Protein AF-A0A1Y6K9L4-F1 (afdb_monomer_lite)

Sequence (83 aa):
MKFVLAPRLERTTLTQVAKDFGEDEGWLIDVANEMEIQDGVVWVYGVGEDGVQAFTNAGVENLIEQVRMHKENSGLLKRRQSR

Radius of gyration: 13.6 Å; chains: 1; bounding box: 33×22×43 Å

Secondary structure (DSSP, 8-state):
------S-TTS--HHHHHHHHT--HHHHHHHHTT--GGGTEEEEE-TTS-EEEEE-HHHHHHHHHHHHHHHHSTTS-------

pLDDT: mean 73.13, std 19.02, range [22.97, 93.44]

Foldseek 3Di:
DDPPPDPDVPDDALVNVCVVVVHDSVVLVLLLVPDDVVQFWDWDDDPPGDTGIDGDPSNVVSSVVSVVVCVVVVPPPPPPPDD

Structure (mmCIF, N/CA/C/O backbone):
data_AF-A0A1Y6K9L4-F1
#
_entry.id   AF-A0A1Y6K9L4-F1
#
loop_
_atom_site.group_PDB
_atom_site.id
_atom_site.type_symbol
_atom_site.label_atom_id
_atom_site.label_alt_id
_atom_site.label_comp_id
_atom_site.label_asym_id
_atom_site.label_entity_id
_atom_site.label_seq_id
_atom_site.pdbx_PDB_ins_code
_atom_site.Cartn_x
_atom_site.Cartn_y
_atom_site.Cartn_z
_atom_site.occupancy
_atom_site.B_iso_or_equiv
_atom_site.auth_seq_id
_atom_site.auth_comp_id
_atom_site.auth_asym_id
_atom_site.auth_atom_id
_atom_site.pdbx_PDB_model_num
ATOM 1 N N . MET A 1 1 ? 5.728 -1.171 24.549 1.00 33.81 1 MET A N 1
ATOM 2 C CA . MET A 1 1 ? 5.355 -2.399 23.812 1.00 33.81 1 MET A CA 1
ATOM 3 C C . MET A 1 1 ? 6.537 -2.823 22.957 1.00 33.81 1 MET A C 1
ATOM 5 O O . MET A 1 1 ? 7.049 -1.994 22.221 1.00 33.81 1 MET A O 1
ATOM 9 N N . LYS A 1 2 ? 7.038 -4.056 23.116 1.00 22.97 2 LYS A N 1
ATOM 10 C CA . LYS A 1 2 ? 8.080 -4.613 22.242 1.00 22.97 2 LYS A CA 1
ATOM 11 C C . LYS A 1 2 ? 7.387 -5.202 21.016 1.00 22.97 2 LYS A C 1
ATOM 13 O O . LYS A 1 2 ? 6.793 -6.269 21.123 1.00 22.97 2 LYS A O 1
ATOM 18 N N . PHE A 1 3 ? 7.454 -4.515 19.882 1.00 28.22 3 PHE A N 1
ATOM 19 C CA . PHE A 1 3 ? 7.157 -5.133 18.595 1.00 28.22 3 PHE A CA 1
ATOM 20 C C . PHE A 1 3 ? 8.394 -5.933 18.194 1.00 28.22 3 PHE A C 1
ATOM 22 O O . PHE A 1 3 ? 9.380 -5.387 17.709 1.00 28.22 3 PHE A O 1
ATOM 29 N N . VAL A 1 4 ? 8.382 -7.231 18.493 1.00 27.44 4 VAL A N 1
ATOM 30 C CA . VAL A 1 4 ? 9.290 -8.167 17.832 1.00 27.44 4 VAL A CA 1
ATOM 31 C C . VAL A 1 4 ? 8.690 -8.387 16.451 1.00 27.44 4 VAL A C 1
ATOM 33 O O . VAL A 1 4 ? 7.821 -9.237 16.281 1.00 27.44 4 VAL A O 1
ATOM 36 N N . LEU A 1 5 ? 9.093 -7.564 15.482 1.00 37.28 5 LEU A N 1
ATOM 37 C CA . LEU A 1 5 ? 8.851 -7.873 14.079 1.00 37.28 5 LEU A CA 1
ATOM 38 C C . LEU A 1 5 ? 9.594 -9.183 13.802 1.00 37.28 5 LEU A C 1
ATOM 40 O O . LEU A 1 5 ? 10.817 -9.259 13.937 1.00 37.28 5 LEU A O 1
ATOM 44 N N . ALA A 1 6 ? 8.833 -10.245 13.541 1.00 32.38 6 ALA A N 1
ATOM 45 C CA . ALA A 1 6 ? 9.381 -11.551 13.223 1.00 32.38 6 ALA A CA 1
ATOM 46 C C . ALA A 1 6 ? 10.389 -11.419 12.059 1.00 32.38 6 ALA A C 1
ATOM 48 O O . ALA A 1 6 ? 10.151 -10.641 11.134 1.00 32.38 6 ALA A O 1
ATOM 49 N N . PRO A 1 7 ? 11.508 -12.166 12.074 1.00 35.81 7 PRO A N 1
ATOM 50 C CA . PRO A 1 7 ? 12.646 -11.964 11.173 1.00 35.81 7 PRO A CA 1
ATOM 51 C C . PRO A 1 7 ? 12.393 -12.509 9.753 1.00 35.81 7 PRO A C 1
ATOM 53 O O . PRO A 1 7 ? 13.202 -13.260 9.219 1.00 35.81 7 PRO A O 1
ATOM 56 N N . ARG A 1 8 ? 11.245 -12.209 9.136 1.00 43.09 8 ARG A N 1
ATOM 57 C CA . ARG A 1 8 ? 10.851 -12.828 7.860 1.00 43.09 8 ARG A CA 1
ATOM 58 C C . ARG A 1 8 ? 10.159 -11.884 6.877 1.00 43.09 8 ARG A C 1
ATOM 60 O O . ARG A 1 8 ? 9.302 -12.310 6.113 1.00 43.09 8 ARG A O 1
ATOM 67 N N . LEU A 1 9 ? 10.570 -10.620 6.851 1.00 44.84 9 LEU A N 1
ATOM 68 C CA . LEU A 1 9 ? 10.142 -9.634 5.850 1.00 44.84 9 LEU A CA 1
ATOM 69 C C . LEU A 1 9 ? 10.946 -9.755 4.539 1.00 44.84 9 LEU A C 1
ATOM 71 O O . LEU A 1 9 ? 11.443 -8.761 4.028 1.00 44.84 9 LEU A O 1
ATOM 75 N N . GLU A 1 10 ? 11.121 -10.963 3.995 1.00 42.06 10 GLU A N 1
ATOM 76 C CA . GLU A 1 10 ? 11.783 -11.123 2.683 1.00 42.06 10 GLU A CA 1
ATOM 77 C C . GLU A 1 10 ? 10.785 -11.264 1.521 1.00 42.06 10 GLU A C 1
ATOM 79 O O . GLU A 1 10 ? 11.159 -11.049 0.373 1.00 42.06 10 GLU A O 1
ATOM 84 N N . ARG A 1 11 ? 9.506 -11.557 1.810 1.00 47.34 11 ARG A N 1
ATOM 85 C CA . ARG A 1 11 ? 8.351 -11.472 0.892 1.00 47.34 11 ARG A CA 1
ATOM 86 C C . ARG A 1 11 ? 7.061 -11.560 1.714 1.00 47.34 11 ARG A C 1
ATOM 88 O O . ARG A 1 11 ? 6.575 -12.657 1.981 1.00 47.34 11 ARG A O 1
ATOM 95 N N . THR A 1 12 ? 6.504 -10.424 2.115 1.00 56.56 12 THR A N 1
ATOM 96 C CA . THR A 1 12 ? 5.167 -10.374 2.726 1.00 56.56 12 THR A CA 1
ATOM 97 C C . THR A 1 12 ? 4.189 -9.889 1.662 1.00 56.56 12 THR A C 1
ATOM 99 O O . THR A 1 12 ? 4.354 -8.795 1.130 1.00 56.56 12 THR A O 1
ATOM 102 N N . THR A 1 13 ? 3.211 -10.715 1.291 1.00 67.44 13 THR A N 1
ATOM 103 C CA . THR A 1 13 ? 2.122 -10.296 0.394 1.00 67.44 13 THR A CA 1
ATOM 104 C C . THR A 1 13 ? 1.104 -9.460 1.171 1.00 67.44 13 THR A C 1
ATOM 106 O O . THR A 1 13 ? 0.978 -9.625 2.386 1.00 67.44 13 THR A O 1
ATOM 109 N N . LEU A 1 14 ? 0.330 -8.612 0.484 1.00 70.31 14 LEU A N 1
ATOM 110 C CA . LEU A 1 14 ? -0.804 -7.895 1.091 1.00 70.31 14 LEU A CA 1
ATOM 111 C C . LEU A 1 14 ? -1.759 -8.851 1.819 1.00 70.31 14 LEU A C 1
ATOM 113 O O . LEU A 1 14 ? -2.192 -8.550 2.923 1.00 70.31 14 LEU A O 1
ATOM 117 N N . THR A 1 15 ? -1.977 -10.053 1.281 1.00 72.38 15 THR A N 1
ATOM 118 C CA . THR A 1 15 ? -2.739 -11.125 1.936 1.00 72.38 15 THR A CA 1
ATOM 119 C C . THR A 1 15 ? -2.214 -11.480 3.331 1.00 72.38 15 THR A C 1
ATOM 121 O O . THR A 1 15 ? -2.996 -11.738 4.244 1.00 72.38 15 THR A O 1
ATOM 124 N N . GLN A 1 16 ? -0.891 -11.547 3.513 1.00 73.19 16 GLN A N 1
ATOM 125 C CA . GLN A 1 16 ? -0.304 -11.889 4.808 1.00 73.19 16 GLN A CA 1
ATOM 126 C C . GLN A 1 16 ? -0.426 -10.719 5.785 1.00 73.19 16 GLN A C 1
ATOM 128 O O . GLN A 1 16 ? -0.790 -10.935 6.936 1.00 73.19 16 GLN A O 1
ATOM 133 N N . VAL A 1 17 ? -0.220 -9.487 5.308 1.00 73.25 17 VAL A N 1
ATOM 134 C CA . VAL A 1 17 ? -0.455 -8.279 6.111 1.00 73.25 17 VAL A CA 1
ATOM 135 C C . VAL A 1 17 ? -1.921 -8.210 6.549 1.00 73.25 17 VAL A C 1
ATOM 137 O O . VAL A 1 17 ? -2.193 -8.074 7.733 1.00 73.25 17 VAL A O 1
ATOM 140 N N . ALA A 1 18 ? -2.879 -8.397 5.642 1.00 78.56 18 ALA A N 1
ATOM 141 C CA . ALA A 1 18 ? -4.305 -8.392 5.967 1.00 78.56 18 ALA A CA 1
ATOM 142 C C . ALA A 1 18 ? -4.648 -9.413 7.066 1.00 78.56 18 ALA A C 1
ATOM 144 O O . ALA A 1 18 ? -5.305 -9.070 8.049 1.00 78.56 18 ALA A O 1
ATOM 145 N N . LYS A 1 19 ? -4.114 -10.641 6.970 1.00 79.06 19 LYS A N 1
ATOM 146 C CA . LYS A 1 19 ? -4.272 -11.671 8.012 1.00 79.06 19 LYS A CA 1
ATOM 147 C C . LYS A 1 19 ? -3.682 -11.254 9.355 1.00 79.06 19 LYS A C 1
ATOM 149 O O . LYS A 1 19 ? -4.334 -11.450 10.376 1.00 79.06 19 LYS A O 1
ATOM 154 N N . ASP A 1 20 ? -2.481 -10.684 9.357 1.00 77.56 20 ASP A N 1
ATOM 155 C CA . ASP A 1 20 ? -1.801 -10.258 10.584 1.00 77.56 20 ASP A CA 1
ATOM 156 C C . ASP A 1 20 ? -2.540 -9.093 11.267 1.00 77.56 20 ASP A C 1
ATOM 158 O O . ASP A 1 20 ? -2.561 -8.996 12.494 1.00 77.56 20 ASP A O 1
ATOM 162 N N . PHE A 1 21 ? -3.194 -8.236 10.476 1.00 75.62 21 PHE A N 1
ATOM 163 C CA . PHE A 1 21 ? -3.995 -7.109 10.954 1.00 75.62 21 PHE A CA 1
ATOM 164 C C . PHE A 1 21 ? -5.462 -7.465 11.252 1.00 75.62 21 PHE A C 1
ATOM 166 O O . PHE A 1 21 ? -6.161 -6.643 11.848 1.00 75.62 21 PHE A O 1
ATOM 173 N N . GLY A 1 22 ? -5.917 -8.668 10.878 1.00 82.25 22 GLY A N 1
ATOM 174 C CA . GLY A 1 22 ? -7.315 -9.092 10.993 1.00 82.25 22 GLY A CA 1
ATOM 175 C C . GLY A 1 22 ? -8.267 -8.324 10.071 1.00 82.25 22 GLY A C 1
ATOM 176 O O . GLY A 1 22 ? -9.442 -8.189 10.401 1.00 82.25 22 GLY A O 1
ATOM 177 N N . GLU A 1 23 ? -7.760 -7.802 8.954 1.00 84.25 23 GLU A N 1
ATOM 178 C CA . GLU A 1 23 ? -8.490 -6.932 8.029 1.00 84.25 23 GLU A CA 1
ATOM 179 C C . GLU A 1 23 ? -8.840 -7.629 6.715 1.00 84.25 23 GLU A C 1
ATOM 181 O O . GLU A 1 23 ? -8.253 -8.646 6.339 1.00 84.25 23 GLU A O 1
ATOM 186 N N . ASP A 1 24 ? -9.803 -7.046 6.004 1.00 86.88 24 ASP A N 1
ATOM 187 C CA . ASP A 1 24 ? -10.146 -7.461 4.650 1.00 86.88 24 ASP A CA 1
ATOM 188 C C . ASP A 1 24 ? -9.026 -7.089 3.666 1.00 86.88 24 ASP A C 1
ATOM 190 O O . ASP A 1 24 ? -8.498 -5.975 3.673 1.00 86.88 24 ASP A O 1
ATOM 194 N N . GLU A 1 25 ? -8.659 -8.033 2.802 1.00 83.19 25 GLU A N 1
ATOM 195 C CA . GLU A 1 25 ? -7.601 -7.823 1.813 1.00 83.19 25 GLU A CA 1
ATOM 196 C C . GLU A 1 25 ? -7.992 -6.771 0.768 1.00 83.19 25 GLU A C 1
ATOM 198 O O . GLU A 1 25 ? -7.149 -5.966 0.379 1.00 83.19 25 GLU A O 1
ATOM 203 N N . GLY A 1 26 ? -9.264 -6.721 0.357 1.00 86.00 26 GLY A N 1
ATOM 204 C CA . GLY A 1 26 ? -9.767 -5.706 -0.570 1.00 86.00 26 GLY A CA 1
ATOM 205 C C . GLY A 1 26 ? -9.691 -4.301 0.024 1.00 86.00 26 GLY A C 1
ATOM 206 O O . GLY A 1 26 ? -9.229 -3.370 -0.630 1.00 86.00 26 GLY A O 1
ATOM 207 N N . TRP A 1 27 ? -10.050 -4.165 1.299 1.00 87.69 27 TRP A N 1
ATOM 208 C CA . TRP A 1 27 ? -9.874 -2.921 2.044 1.00 87.69 27 TRP A CA 1
ATOM 209 C C . TRP A 1 27 ? -8.403 -2.498 2.137 1.00 87.69 27 TRP A C 1
ATOM 211 O O . TRP A 1 27 ? -8.078 -1.332 1.922 1.00 87.69 27 TRP A O 1
ATOM 221 N N . LEU A 1 28 ? -7.494 -3.437 2.415 1.00 86.69 28 LEU A N 1
ATOM 222 C CA . LEU A 1 28 ? -6.065 -3.133 2.490 1.00 86.69 28 LEU A CA 1
ATOM 223 C C . LEU A 1 28 ? -5.489 -2.730 1.123 1.00 86.69 28 LEU A C 1
ATOM 225 O O . LEU A 1 28 ? -4.612 -1.871 1.065 1.00 86.69 28 LEU A O 1
ATOM 229 N N . ILE A 1 29 ? -6.000 -3.308 0.032 1.00 85.81 29 ILE A N 1
ATOM 230 C CA . ILE A 1 29 ? -5.686 -2.883 -1.338 1.00 85.81 29 ILE A CA 1
ATOM 231 C C . ILE A 1 29 ? -6.156 -1.443 -1.574 1.00 85.81 29 ILE A C 1
ATOM 233 O O . ILE A 1 29 ? -5.401 -0.650 -2.130 1.00 85.81 29 ILE A O 1
ATOM 237 N N . ASP A 1 30 ? -7.358 -1.069 -1.130 1.00 88.75 30 ASP A N 1
ATOM 238 C CA . ASP A 1 30 ? -7.844 0.313 -1.249 1.00 88.75 30 ASP A CA 1
ATOM 239 C C . ASP A 1 30 ? -6.940 1.300 -0.496 1.00 88.75 30 ASP A C 1
ATOM 241 O O . ASP A 1 30 ? -6.584 2.338 -1.048 1.00 88.75 30 ASP A O 1
ATOM 245 N N . VAL A 1 31 ? -6.498 0.950 0.716 1.00 88.81 31 VAL A N 1
ATOM 246 C CA . VAL A 1 31 ? -5.535 1.758 1.484 1.00 88.81 31 VAL A CA 1
ATOM 247 C C . VAL A 1 31 ? -4.182 1.843 0.773 1.00 88.81 31 VAL A C 1
ATOM 249 O O . VAL A 1 31 ? -3.605 2.921 0.652 1.00 88.81 31 VAL A O 1
ATOM 252 N N . ALA A 1 32 ? -3.669 0.719 0.270 1.00 89.00 32 ALA A N 1
ATOM 253 C CA . ALA A 1 32 ? -2.401 0.677 -0.452 1.00 89.00 32 ALA A CA 1
ATOM 254 C C . ALA A 1 32 ? -2.443 1.446 -1.784 1.00 89.00 32 ALA A C 1
ATOM 256 O O . ALA A 1 32 ? -1.413 1.936 -2.241 1.00 89.00 32 ALA A O 1
ATOM 257 N N . ASN A 1 33 ? -3.613 1.568 -2.413 1.00 89.56 33 ASN A N 1
ATOM 258 C CA . ASN A 1 33 ? -3.810 2.357 -3.630 1.00 89.56 33 ASN A CA 1
ATOM 259 C C . ASN A 1 33 ? -3.736 3.874 -3.392 1.00 89.56 33 ASN A C 1
ATOM 261 O O . ASN A 1 33 ? -3.605 4.619 -4.360 1.00 89.56 33 ASN A O 1
ATOM 265 N N . GLU A 1 34 ? -3.818 4.342 -2.143 1.00 90.38 34 GLU A N 1
ATOM 266 C CA . GLU A 1 34 ? -3.607 5.755 -1.797 1.00 90.38 34 GLU A CA 1
ATOM 267 C C . GLU A 1 34 ? -2.124 6.119 -1.640 1.00 90.38 34 GLU A C 1
ATOM 269 O O . GLU A 1 34 ? -1.797 7.299 -1.534 1.00 90.38 34 GLU A O 1
ATOM 274 N N . MET A 1 35 ? -1.230 5.127 -1.595 1.00 89.62 35 MET A N 1
ATOM 275 C CA . MET A 1 35 ? 0.205 5.359 -1.478 1.00 89.62 35 MET A CA 1
ATOM 276 C C . MET A 1 35 ? 0.825 5.725 -2.827 1.00 89.62 35 MET A C 1
ATOM 278 O O . MET A 1 35 ? 0.544 5.108 -3.856 1.00 89.62 35 MET A O 1
ATOM 282 N N . GLU A 1 36 ? 1.751 6.676 -2.797 1.00 91.69 36 GLU A N 1
ATOM 283 C CA . GLU A 1 36 ? 2.550 7.085 -3.947 1.00 91.69 36 GLU A CA 1
ATOM 284 C C . GLU A 1 36 ? 3.928 6.408 -3.942 1.00 91.69 36 GLU A C 1
ATOM 286 O O . GLU A 1 36 ? 4.386 5.866 -2.937 1.00 91.69 36 GLU A O 1
ATOM 291 N N . ILE A 1 37 ? 4.664 6.486 -5.058 1.00 88.69 37 ILE A N 1
ATOM 292 C CA . ILE A 1 37 ? 6.020 5.900 -5.159 1.00 88.69 37 ILE A CA 1
ATOM 293 C C . ILE A 1 37 ? 6.954 6.405 -4.042 1.00 88.69 37 ILE A C 1
ATOM 295 O O . ILE A 1 37 ? 7.810 5.665 -3.556 1.00 88.69 37 ILE A O 1
ATOM 299 N N . GLN A 1 38 ? 6.773 7.657 -3.613 1.00 93.44 38 GLN A N 1
ATOM 300 C CA . GLN A 1 38 ? 7.535 8.276 -2.521 1.00 93.44 38 GLN A CA 1
ATOM 301 C C . GLN A 1 38 ? 7.258 7.623 -1.164 1.00 93.44 38 GLN A C 1
ATOM 303 O O . GLN A 1 38 ? 8.154 7.568 -0.323 1.00 93.44 38 GLN A O 1
ATOM 308 N N . ASP A 1 39 ? 6.063 7.064 -0.988 1.00 91.12 39 ASP A N 1
ATOM 309 C CA . ASP A 1 39 ? 5.687 6.313 0.204 1.00 91.12 39 ASP A CA 1
ATOM 310 C C . ASP A 1 39 ? 6.247 4.891 0.175 1.00 91.12 39 ASP A C 1
ATOM 312 O O . ASP A 1 39 ? 6.066 4.151 1.134 1.00 91.12 39 ASP A O 1
ATOM 316 N N . GLY A 1 40 ? 6.960 4.496 -0.885 1.00 88.25 40 GLY A N 1
ATOM 317 C CA . GLY A 1 40 ? 7.683 3.232 -0.955 1.00 88.25 40 GLY A CA 1
ATOM 318 C C . GLY A 1 40 ? 6.884 2.064 -1.531 1.00 88.25 40 GLY A C 1
ATOM 319 O O . GLY A 1 40 ? 7.330 0.923 -1.367 1.00 88.25 40 GLY A O 1
ATOM 320 N N . VAL A 1 41 ? 5.756 2.330 -2.202 1.00 88.75 41 VAL A N 1
ATOM 321 C CA . VAL A 1 41 ? 5.025 1.361 -3.037 1.00 88.75 41 VAL A CA 1
ATOM 322 C C . VAL A 1 41 ? 5.487 1.441 -4.496 1.00 88.75 41 VAL A C 1
ATOM 324 O O . VAL A 1 41 ? 5.757 2.516 -5.025 1.00 88.75 41 VAL A O 1
ATOM 327 N N . VAL A 1 42 ? 5.582 0.304 -5.179 1.00 87.25 42 VAL A N 1
ATOM 328 C CA . VAL A 1 42 ? 5.897 0.230 -6.614 1.00 87.25 42 VAL A CA 1
ATOM 329 C C . VAL A 1 42 ? 5.013 -0.794 -7.318 1.00 87.25 42 VAL A C 1
ATOM 331 O O . VAL A 1 42 ? 4.672 -1.825 -6.744 1.00 87.25 42 VAL A O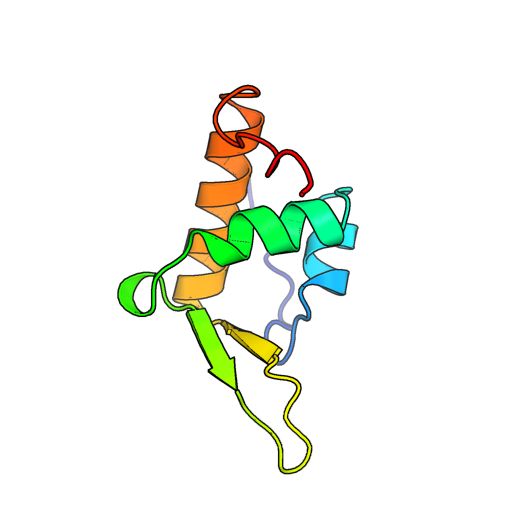 1
ATOM 334 N N . TRP A 1 43 ? 4.672 -0.537 -8.582 1.00 84.69 43 TRP A N 1
ATOM 335 C CA . TRP A 1 43 ? 3.942 -1.484 -9.428 1.00 84.69 43 TRP A CA 1
ATOM 336 C C . TRP A 1 43 ? 4.917 -2.353 -10.221 1.00 84.69 43 TRP A C 1
ATOM 338 O O . TRP A 1 43 ? 5.727 -1.846 -10.999 1.00 84.69 43 TRP A O 1
ATOM 348 N N . VAL A 1 44 ? 4.833 -3.668 -10.033 1.00 82.50 44 VAL A N 1
ATOM 349 C CA . VAL A 1 44 ? 5.622 -4.661 -10.764 1.00 82.50 44 VAL A CA 1
ATOM 350 C C . VAL A 1 44 ? 4.734 -5.310 -11.815 1.00 82.50 44 VAL A C 1
ATOM 352 O O . VAL A 1 44 ? 3.789 -6.020 -11.481 1.00 82.50 44 VAL A O 1
ATOM 355 N N . TYR A 1 45 ? 5.055 -5.086 -13.087 1.00 81.12 45 TYR A N 1
ATOM 356 C CA . TYR A 1 45 ? 4.336 -5.671 -14.216 1.00 81.12 45 TYR A CA 1
ATOM 357 C C . TYR A 1 45 ? 5.074 -6.905 -14.739 1.00 81.12 45 TYR A C 1
ATOM 359 O O . TYR A 1 45 ? 6.269 -6.852 -15.036 1.00 81.12 45 TYR A O 1
ATOM 367 N N . GLY A 1 46 ? 4.360 -8.026 -14.842 1.00 80.81 46 GLY A N 1
ATOM 368 C CA . GLY A 1 46 ? 4.835 -9.220 -15.538 1.00 80.81 46 GLY A CA 1
ATOM 369 C C . GLY A 1 46 ? 4.541 -9.167 -17.040 1.00 80.81 46 GLY A C 1
ATOM 370 O O . GLY A 1 46 ? 3.906 -8.244 -17.538 1.00 80.81 46 GLY A O 1
ATOM 371 N N . VAL A 1 47 ? 4.936 -10.215 -17.765 1.00 80.44 47 VAL A N 1
ATOM 372 C CA . VAL A 1 47 ? 4.690 -10.366 -19.218 1.00 80.44 47 VAL A CA 1
ATOM 373 C C . VAL A 1 47 ? 3.183 -10.525 -19.560 1.00 80.44 47 VAL A C 1
ATOM 375 O O . VAL A 1 47 ? 2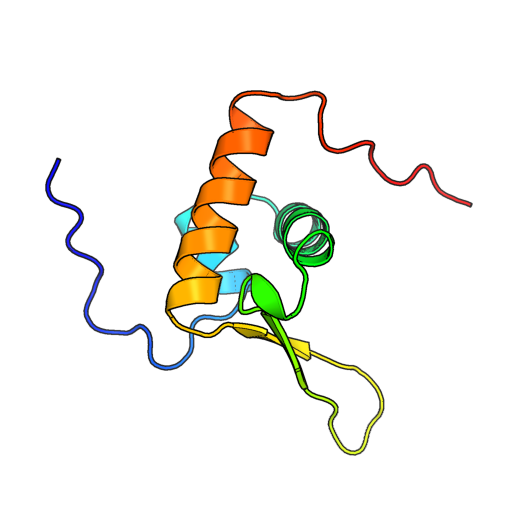.828 -10.601 -20.728 1.00 80.44 47 VAL A O 1
ATOM 378 N N . GLY A 1 48 ? 2.286 -10.547 -18.562 1.00 70.25 48 GLY A N 1
ATOM 379 C CA . GLY A 1 48 ? 0.843 -10.813 -18.700 1.00 70.25 48 GLY A CA 1
ATOM 380 C C . GLY A 1 48 ? -0.107 -9.752 -18.117 1.00 70.25 48 GLY A C 1
ATOM 381 O O . GLY A 1 48 ? -1.208 -10.104 -17.728 1.00 70.25 48 GLY A O 1
ATOM 382 N N . GLU A 1 49 ? 0.316 -8.488 -18.047 1.00 61.12 49 GLU A N 1
ATOM 383 C CA . GLU A 1 49 ? -0.505 -7.276 -17.796 1.00 61.12 49 GLU A CA 1
ATOM 384 C C . GLU A 1 49 ? -1.222 -7.073 -16.446 1.00 61.12 49 GLU A C 1
ATOM 386 O O . GLU A 1 49 ? -1.626 -5.943 -16.175 1.00 61.12 49 GLU A O 1
ATOM 391 N N . ASP A 1 50 ? -1.252 -8.037 -15.528 1.00 75.94 50 ASP A N 1
ATOM 392 C CA . ASP A 1 50 ? -1.695 -7.752 -14.155 1.00 75.94 50 ASP A CA 1
ATOM 393 C C . ASP A 1 50 ? -0.512 -7.283 -13.293 1.00 75.94 50 ASP A C 1
ATOM 395 O O . ASP A 1 50 ? 0.377 -8.054 -12.914 1.00 75.94 50 ASP A O 1
ATOM 399 N N . GLY A 1 51 ? -0.470 -5.975 -13.028 1.00 76.81 51 GLY A N 1
ATOM 400 C CA . GLY A 1 51 ? 0.512 -5.362 -12.139 1.00 76.81 51 GLY A CA 1
ATOM 401 C C . GLY A 1 51 ? 0.268 -5.752 -10.680 1.00 76.81 51 GLY A C 1
ATOM 402 O O . GLY A 1 51 ? -0.864 -5.731 -10.205 1.00 76.81 51 GLY A O 1
ATOM 403 N N . VAL A 1 52 ? 1.335 -6.068 -9.948 1.00 80.50 52 VAL A N 1
ATOM 404 C CA . VAL A 1 52 ? 1.281 -6.355 -8.507 1.00 80.50 52 VAL A CA 1
ATOM 405 C C . VAL A 1 52 ? 2.017 -5.258 -7.749 1.00 80.50 52 VAL A C 1
ATOM 407 O O . VAL A 1 52 ? 3.125 -4.875 -8.129 1.00 80.50 52 VAL A O 1
ATOM 410 N N . GLN A 1 53 ? 1.429 -4.764 -6.660 1.00 82.88 53 GLN A N 1
ATOM 411 C CA . GLN A 1 53 ? 2.114 -3.833 -5.769 1.00 82.88 53 GLN A CA 1
ATOM 412 C C . GLN A 1 53 ? 3.195 -4.558 -4.959 1.00 82.88 53 GLN A C 1
ATOM 414 O O . GLN A 1 53 ? 2.948 -5.588 -4.327 1.00 82.88 53 GLN A O 1
ATOM 419 N N . ALA A 1 54 ? 4.397 -3.996 -4.959 1.00 83.56 54 ALA A N 1
ATOM 420 C CA . ALA A 1 54 ? 5.490 -4.377 -4.081 1.00 83.56 54 ALA A CA 1
ATOM 421 C C . ALA A 1 54 ?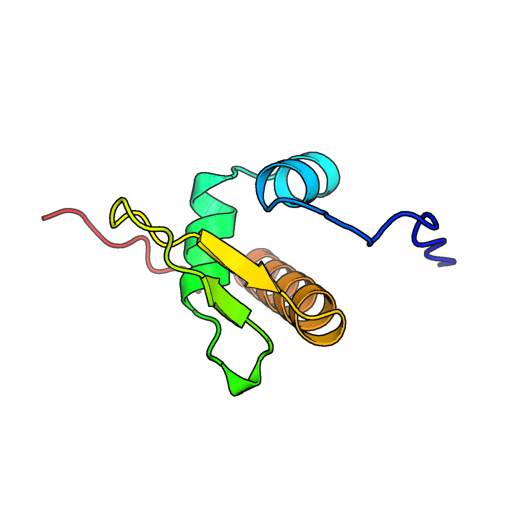 5.861 -3.192 -3.185 1.00 83.56 54 ALA A C 1
ATOM 423 O O . ALA A 1 54 ? 5.719 -2.033 -3.571 1.00 83.56 54 ALA A O 1
ATOM 424 N N . PHE A 1 55 ? 6.358 -3.491 -1.989 1.00 83.69 55 PHE A N 1
ATOM 425 C CA . PHE A 1 55 ? 6.697 -2.485 -0.990 1.00 83.69 55 PHE A CA 1
ATOM 426 C C . PHE A 1 55 ? 8.170 -2.599 -0.627 1.00 83.69 55 PHE A C 1
ATOM 428 O O . PHE A 1 55 ? 8.707 -3.695 -0.455 1.00 83.69 55 PHE A O 1
ATOM 435 N N . THR A 1 56 ? 8.822 -1.451 -0.491 1.00 86.81 56 THR A N 1
ATOM 436 C CA . THR A 1 56 ? 10.095 -1.367 0.228 1.00 86.81 56 THR A CA 1
ATOM 437 C C . THR A 1 56 ? 9.856 -1.559 1.730 1.00 86.81 56 THR A C 1
ATOM 439 O O . THR A 1 56 ? 8.719 -1.483 2.192 1.00 86.81 56 THR A O 1
ATOM 442 N N . ASN A 1 57 ? 10.913 -1.744 2.523 1.00 84.38 57 ASN A N 1
ATOM 443 C CA . ASN A 1 57 ? 10.769 -1.822 3.984 1.00 84.38 57 ASN A CA 1
ATOM 444 C C . ASN A 1 57 ? 10.100 -0.561 4.563 1.00 84.38 57 ASN A C 1
ATOM 446 O O . ASN A 1 57 ? 9.170 -0.677 5.354 1.00 84.38 57 ASN A O 1
ATOM 450 N N . ALA A 1 58 ? 10.505 0.627 4.097 1.00 87.38 58 ALA A N 1
ATOM 451 C CA . ALA A 1 58 ? 9.854 1.887 4.463 1.00 87.38 58 ALA A CA 1
ATOM 452 C C . ALA A 1 58 ? 8.397 1.950 3.962 1.00 87.38 58 ALA A C 1
ATOM 454 O O . ALA A 1 58 ? 7.526 2.461 4.655 1.00 87.38 58 ALA A O 1
ATOM 455 N N . GLY A 1 59 ? 8.108 1.367 2.794 1.00 88.88 59 GLY A N 1
ATOM 456 C CA . GLY A 1 59 ? 6.744 1.255 2.275 1.00 88.88 59 GLY A CA 1
ATOM 457 C C . GLY A 1 59 ? 5.823 0.394 3.130 1.00 88.88 59 GLY A C 1
ATOM 458 O O . GLY A 1 59 ? 4.660 0.738 3.308 1.00 88.88 59 GLY A O 1
ATOM 459 N N . VAL A 1 60 ? 6.336 -0.681 3.729 1.00 85.75 60 VAL A N 1
ATOM 460 C CA . VAL A 1 60 ? 5.561 -1.465 4.700 1.00 85.75 60 VAL A CA 1
ATOM 461 C C . VAL A 1 60 ? 5.246 -0.625 5.940 1.00 85.75 60 VAL A C 1
ATOM 463 O O . VAL A 1 60 ? 4.109 -0.632 6.399 1.00 85.75 60 VAL A O 1
ATOM 466 N N . GLU A 1 61 ? 6.214 0.127 6.465 1.00 88.19 61 GLU A N 1
ATOM 467 C CA . GLU A 1 61 ? 5.996 1.010 7.622 1.00 88.19 61 GLU A CA 1
ATOM 468 C C . GLU A 1 61 ? 4.949 2.097 7.324 1.00 88.19 61 GLU A C 1
ATOM 470 O O . GLU A 1 61 ? 4.030 2.302 8.119 1.00 88.19 61 GLU A O 1
ATOM 475 N N . ASN A 1 62 ? 5.021 2.721 6.146 1.00 90.75 62 ASN A N 1
ATOM 476 C CA . ASN A 1 62 ? 4.049 3.722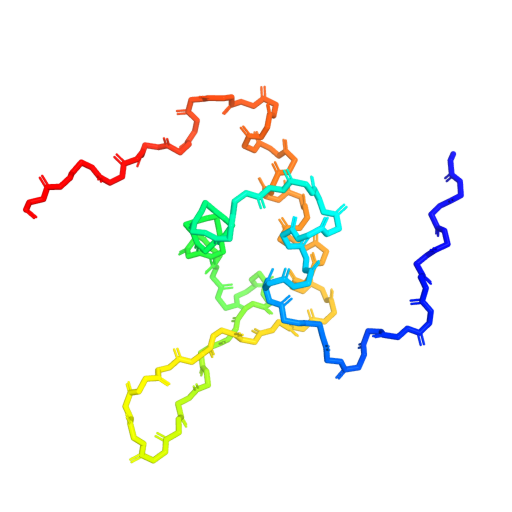 5.705 1.00 90.75 62 ASN A CA 1
ATOM 477 C C . ASN A 1 62 ? 2.646 3.127 5.502 1.00 90.75 62 ASN A C 1
ATOM 479 O O . ASN A 1 62 ? 1.661 3.747 5.898 1.00 90.75 62 ASN A O 1
ATOM 483 N N . LEU A 1 63 ? 2.536 1.910 4.957 1.00 88.25 63 LEU A N 1
ATOM 484 C CA . LEU A 1 63 ? 1.253 1.212 4.821 1.00 88.25 63 LEU A CA 1
ATOM 485 C C . LEU A 1 63 ? 0.603 0.959 6.189 1.00 88.25 63 LEU A C 1
ATOM 487 O O . LEU A 1 63 ? -0.599 1.157 6.350 1.00 88.25 63 LEU A O 1
ATOM 491 N N . ILE A 1 64 ? 1.390 0.552 7.188 1.00 87.06 64 ILE A N 1
ATOM 492 C CA . ILE A 1 64 ? 0.899 0.336 8.557 1.00 87.06 64 ILE A CA 1
ATOM 493 C C . ILE A 1 64 ? 0.349 1.641 9.147 1.00 87.06 64 ILE A C 1
ATOM 495 O O . ILE A 1 64 ? -0.703 1.632 9.790 1.00 87.06 64 ILE A O 1
ATOM 499 N N . GLU A 1 65 ? 1.029 2.761 8.910 1.00 88.56 65 GLU A N 1
ATOM 500 C CA . GLU A 1 65 ? 0.585 4.072 9.379 1.00 88.56 65 GLU A CA 1
ATOM 501 C C . GLU A 1 65 ? -0.692 4.542 8.662 1.00 88.56 65 GLU A C 1
ATOM 503 O O . GLU A 1 65 ? -1.632 4.990 9.320 1.00 88.56 65 GLU A O 1
ATOM 508 N N . GLN A 1 66 ? -0.792 4.351 7.343 1.00 89.06 66 GLN A N 1
ATOM 509 C CA . GLN A 1 66 ? -2.017 4.616 6.575 1.00 89.06 66 GLN A CA 1
ATOM 510 C C . GLN A 1 66 ? -3.201 3.791 7.109 1.00 89.06 66 GLN A C 1
ATOM 512 O O . GLN A 1 66 ? -4.279 4.331 7.371 1.00 89.06 66 GLN A O 1
ATOM 517 N N . VAL A 1 67 ? -2.991 2.494 7.365 1.00 86.44 67 VAL A N 1
ATOM 518 C CA . VAL A 1 67 ? -3.987 1.610 7.996 1.00 86.44 67 VAL A CA 1
ATOM 519 C C . VAL A 1 67 ? -4.417 2.149 9.360 1.00 86.44 67 VAL A C 1
ATOM 521 O O . VAL A 1 67 ? -5.613 2.175 9.661 1.00 86.44 67 VAL A O 1
ATOM 524 N N . ARG A 1 68 ? -3.470 2.604 10.190 1.00 85.81 68 ARG A N 1
ATOM 525 C CA . ARG A 1 68 ? -3.757 3.190 11.508 1.00 85.81 68 ARG A CA 1
ATOM 526 C C . ARG A 1 68 ? -4.627 4.441 11.382 1.00 85.81 68 ARG A C 1
ATOM 528 O O . ARG A 1 68 ? -5.647 4.535 12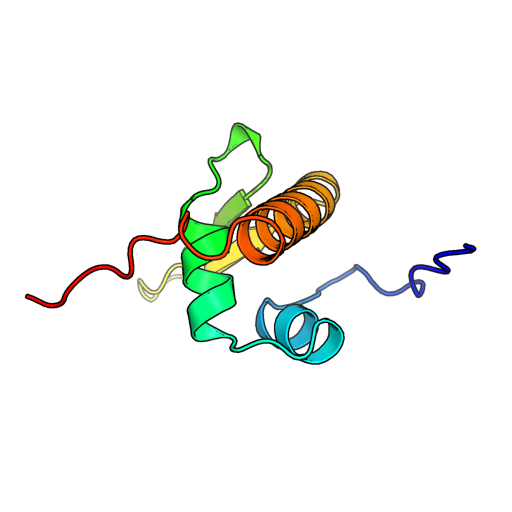.063 1.00 85.81 68 ARG A O 1
ATOM 535 N N . MET A 1 69 ? -4.271 5.364 10.490 1.00 86.94 69 MET A N 1
ATOM 536 C CA . MET A 1 69 ? -5.020 6.607 10.283 1.00 86.94 69 MET A CA 1
ATOM 537 C C . MET A 1 69 ? -6.451 6.357 9.797 1.00 86.94 69 MET A C 1
ATOM 539 O O . MET A 1 69 ? -7.373 7.030 10.259 1.00 86.94 69 MET A O 1
ATOM 543 N N . HIS A 1 70 ? -6.664 5.365 8.929 1.00 85.31 70 HIS A N 1
ATOM 544 C CA . HIS A 1 70 ? -8.004 4.977 8.472 1.00 85.31 70 HIS A CA 1
ATOM 545 C C . HIS A 1 70 ? -8.843 4.296 9.552 1.00 85.31 70 HIS A C 1
ATOM 547 O O . HIS A 1 70 ? -10.057 4.494 9.609 1.00 85.31 70 HIS A O 1
ATOM 553 N N . LYS A 1 71 ? -8.212 3.529 10.446 1.00 81.25 71 LYS A N 1
ATOM 554 C CA . LYS A 1 71 ? -8.890 2.947 11.614 1.00 81.25 71 LYS A CA 1
ATOM 555 C C . LYS A 1 71 ? -9.296 4.006 12.634 1.00 81.25 71 LYS A C 1
ATOM 557 O O . LYS A 1 71 ? -10.383 3.926 13.200 1.00 81.25 71 LYS A O 1
ATOM 562 N N . GLU A 1 72 ? -8.436 4.992 12.864 1.00 83.44 72 GLU A N 1
ATOM 563 C CA . GLU A 1 72 ? -8.702 6.094 13.795 1.00 83.44 72 GLU A CA 1
ATOM 564 C C . GLU A 1 72 ? -9.714 7.095 13.232 1.00 83.44 72 GLU A C 1
ATOM 566 O O . GLU A 1 72 ? -10.512 7.657 13.981 1.00 83.44 72 GLU A O 1
ATOM 571 N N . ASN A 1 73 ? -9.740 7.259 11.910 1.00 75.38 73 ASN A N 1
ATOM 572 C CA . ASN A 1 73 ? -10.704 8.086 11.205 1.00 75.38 73 ASN A CA 1
ATOM 573 C C . ASN A 1 73 ? -11.539 7.225 10.255 1.00 75.38 73 ASN A C 1
ATOM 575 O O . ASN A 1 73 ? -11.358 7.263 9.037 1.00 75.38 73 ASN A O 1
ATOM 579 N N . SER A 1 74 ? -12.521 6.510 10.809 1.00 63.38 74 SER A N 1
ATOM 580 C CA . SER A 1 74 ? -13.437 5.590 10.110 1.00 63.38 74 SER A CA 1
ATOM 581 C C . SER A 1 74 ? -14.288 6.203 8.970 1.00 63.38 74 SER A C 1
ATOM 583 O O . SER A 1 74 ? -15.215 5.564 8.479 1.00 63.38 74 SER A O 1
ATOM 585 N N . GLY A 1 75 ? -14.002 7.439 8.541 1.00 60.00 75 GLY A N 1
ATOM 586 C CA . GLY A 1 75 ? -14.609 8.129 7.400 1.00 60.00 75 GLY A CA 1
ATOM 587 C C . GLY A 1 75 ? -13.634 8.585 6.301 1.00 60.00 75 GLY A C 1
ATOM 588 O O . GLY A 1 75 ? -14.094 9.238 5.364 1.00 60.00 75 GLY A O 1
ATOM 589 N N . LEU A 1 76 ? -12.326 8.292 6.389 1.00 60.41 76 LEU A N 1
ATOM 590 C CA . LEU A 1 76 ? -11.339 8.756 5.396 1.00 60.41 76 LEU A CA 1
ATOM 591 C C 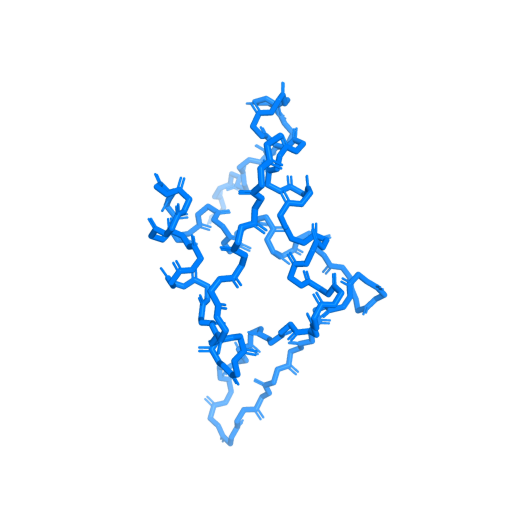. LEU A 1 76 ? -11.313 7.923 4.108 1.00 60.41 76 LEU A C 1
ATOM 593 O O . LEU A 1 76 ? -11.140 8.499 3.035 1.00 60.41 76 LEU A O 1
ATOM 597 N N . LEU A 1 77 ? -11.625 6.626 4.164 1.00 58.12 77 LEU A N 1
ATOM 598 C CA . LEU A 1 77 ? -11.907 5.854 2.952 1.00 58.12 77 LEU A CA 1
ATOM 599 C C . LEU A 1 77 ? -13.308 6.195 2.458 1.00 58.12 77 LEU A C 1
ATOM 601 O O . LEU A 1 77 ? -14.308 5.573 2.837 1.00 58.12 77 LEU A O 1
ATOM 605 N N . LYS A 1 78 ? -13.401 7.170 1.552 1.00 56.84 78 LYS A N 1
ATOM 606 C CA . LYS A 1 78 ? -14.557 7.242 0.659 1.00 56.84 78 LYS A CA 1
ATOM 607 C C . LYS A 1 78 ? -14.509 5.998 -0.218 1.00 56.84 78 LYS A C 1
ATOM 609 O O . LYS A 1 78 ? -13.892 6.032 -1.279 1.00 56.84 78 LYS A O 1
ATOM 614 N N . ARG A 1 79 ? -15.168 4.915 0.229 1.00 53.50 79 ARG A N 1
ATOM 615 C CA . ARG A 1 79 ? -15.470 3.738 -0.599 1.00 53.50 79 ARG A CA 1
ATOM 616 C C . ARG A 1 79 ? -15.826 4.253 -1.979 1.00 53.50 79 ARG A C 1
ATOM 618 O O . ARG A 1 79 ? -16.783 5.024 -2.102 1.00 53.50 79 ARG A O 1
ATOM 625 N N . ARG A 1 80 ? -15.029 3.879 -2.979 1.00 51.66 80 ARG A N 1
ATOM 626 C CA . ARG A 1 80 ? -15.291 4.184 -4.380 1.00 51.66 80 ARG A CA 1
ATOM 627 C C . ARG A 1 80 ? -16.713 3.695 -4.649 1.00 51.66 80 ARG A C 1
ATOM 629 O O . ARG A 1 80 ? -16.949 2.494 -4.733 1.00 51.66 80 ARG A O 1
ATOM 636 N N . GLN A 1 81 ? -17.689 4.604 -4.651 1.00 45.94 81 GLN A N 1
ATOM 637 C CA . GLN A 1 81 ? -19.040 4.227 -5.017 1.00 45.94 81 GLN A CA 1
ATOM 638 C C . GLN A 1 81 ? -18.975 3.838 -6.486 1.00 45.94 81 GLN A C 1
ATOM 640 O O . GLN A 1 81 ? -18.585 4.636 -7.340 1.00 45.94 81 GLN A O 1
ATOM 645 N N . SER A 1 82 ? -19.268 2.560 -6.696 1.00 42.09 82 SER A N 1
ATOM 646 C CA . SER A 1 82 ? -19.515 1.877 -7.955 1.00 42.09 82 SER A CA 1
ATOM 647 C C . SER A 1 82 ? -20.024 2.809 -9.054 1.00 42.09 82 SER A C 1
ATOM 649 O O . SER A 1 82 ? -21.038 3.490 -8.875 1.00 42.09 82 SER A O 1
ATOM 651 N N . ARG A 1 83 ? -19.358 2.767 -10.206 1.00 36.38 83 ARG A N 1
ATOM 652 C CA . ARG A 1 83 ? -20.064 2.826 -11.484 1.00 36.38 83 ARG A CA 1
ATOM 653 C C . ARG A 1 83 ? -20.271 1.404 -11.967 1.00 36.38 83 ARG A C 1
ATOM 655 O O . ARG A 1 83 ? -19.338 0.602 -11.743 1.00 36.38 83 ARG A O 1
#